Protein AF-A0A0P9HE91-F1 (afdb_monomer_lite)

pLDDT: mean 86.78, std 8.92, range [47.44, 95.0]

Secondary structure (DSSP, 8-state):
--TTTTHHHHHHHHHHHHT--TT-HHHHHHHHHHHGGGHHHH-HHHHHHHHHHHHHHHHHHHHHHHHHHHHHS-HHHHHHHHTHHHHHHHHHHHHHHT-

Foldseek 3Di:
DPCLLCVLVVLVVCCVVVVHDSVHPVVVVVQQVVQVVCCVPQHDVVSVVVNLVSNLCSLVVVLVVQLVVLVPDDPVCSVVSNVSNVVSVVSSVVSVVVD

Radius of gyration: 15.22 Å; chains: 1; bounding box: 35×28×40 Å

Sequence (99 aa):
SHPFFSLRTAFVSIENSLGLEEDAPEFAGVGEAYLAPWAREMGMDRLRAAFALALRLAPLCGAFSWAATVRSLPHALRADYNIQVPSLLQEFLSNADRI

Structure (mmCIF, N/CA/C/O backbone):
data_AF-A0A0P9HE91-F1
#
_entry.id   AF-A0A0P9HE91-F1
#
loop_
_atom_site.group_PDB
_atom_site.id
_atom_site.type_symbol
_atom_site.label_atom_id
_atom_site.label_alt_id
_atom_site.label_comp_id
_atom_site.label_asym_id
_atom_site.label_entity_id
_atom_site.label_seq_id
_atom_site.pdbx_PDB_ins_code
_atom_site.Cartn_x
_atom_site.Cartn_y
_atom_site.Cartn_z
_atom_site.occupancy
_atom_site.B_iso_or_equiv
_atom_site.auth_seq_id
_atom_site.auth_comp_id
_atom_site.auth_asym_id
_atom_site.auth_atom_id
_atom_site.pdbx_PDB_model_num
ATOM 1 N N . SER A 1 1 ? -11.403 -3.623 -7.373 1.00 47.44 1 SER A N 1
ATOM 2 C CA . SER A 1 1 ? -10.378 -3.876 -6.342 1.00 47.44 1 SER A CA 1
ATOM 3 C C . SER A 1 1 ? -10.796 -3.155 -5.077 1.00 47.44 1 SER A C 1
ATOM 5 O O . SER A 1 1 ? -11.170 -1.996 -5.194 1.00 47.44 1 SER A O 1
ATOM 7 N N . HIS A 1 2 ? -10.832 -3.812 -3.910 1.00 51.72 2 HIS A N 1
ATOM 8 C CA . HIS A 1 2 ? -11.153 -3.103 -2.662 1.00 51.72 2 HIS A CA 1
ATOM 9 C C . HIS A 1 2 ? -10.128 -1.969 -2.466 1.00 51.72 2 HIS A C 1
ATOM 11 O O . HIS A 1 2 ? -8.940 -2.213 -2.695 1.00 51.72 2 HIS A O 1
ATOM 17 N N . PRO A 1 3 ? -10.533 -0.750 -2.078 1.00 57.97 3 PRO A N 1
ATOM 18 C CA . PRO A 1 3 ? -9.656 0.426 -2.105 1.00 57.97 3 PRO A CA 1
ATOM 19 C C . PRO A 1 3 ? -8.491 0.393 -1.092 1.00 57.97 3 PRO A C 1
ATOM 21 O O . PRO A 1 3 ? -7.639 1.279 -1.112 1.00 57.97 3 PRO A O 1
ATOM 24 N N . PHE A 1 4 ? -8.390 -0.656 -0.265 1.00 62.88 4 PHE A N 1
ATOM 25 C CA . PHE A 1 4 ? -7.303 -0.821 0.705 1.00 62.88 4 PHE A CA 1
ATOM 26 C C . PHE A 1 4 ? -5.942 -1.083 0.049 1.00 62.88 4 PHE A C 1
ATOM 28 O O . PHE A 1 4 ? -4.930 -0.589 0.531 1.00 62.88 4 PHE A O 1
ATOM 35 N N . PHE A 1 5 ? -5.896 -1.815 -1.068 1.00 62.53 5 PHE A N 1
ATOM 36 C CA . PHE A 1 5 ? -4.616 -2.216 -1.669 1.00 62.53 5 PHE A CA 1
ATOM 37 C C . PHE A 1 5 ? -3.842 -1.036 -2.268 1.00 62.53 5 PHE A C 1
ATOM 39 O O . PHE A 1 5 ? -2.616 -1.022 -2.240 1.00 62.53 5 PHE A O 1
ATOM 46 N N . SER A 1 6 ? -4.550 -0.018 -2.765 1.00 70.06 6 SER A N 1
ATOM 47 C CA . SER A 1 6 ? -3.945 1.230 -3.244 1.00 70.06 6 SER A CA 1
ATOM 48 C C . SER A 1 6 ? -3.497 2.158 -2.115 1.00 70.06 6 SER A C 1
ATOM 50 O O . SER A 1 6 ? -2.728 3.083 -2.370 1.00 70.06 6 SER A O 1
ATOM 52 N N . LEU A 1 7 ? -3.948 1.937 -0.874 1.00 80.19 7 LEU A N 1
ATOM 53 C CA . LEU A 1 7 ? -3.588 2.819 0.235 1.00 80.19 7 LEU A CA 1
ATOM 54 C C . LEU A 1 7 ? -2.111 2.687 0.621 1.00 80.19 7 LEU A C 1
ATOM 56 O O . LEU A 1 7 ? -1.499 3.685 0.978 1.00 80.19 7 LEU A O 1
ATOM 60 N N . ARG A 1 8 ? -1.499 1.512 0.420 1.00 86.06 8 ARG A N 1
ATOM 61 C CA . ARG A 1 8 ? -0.041 1.344 0.548 1.00 86.06 8 ARG A CA 1
ATOM 62 C C . ARG A 1 8 ? 0.724 2.301 -0.370 1.00 86.06 8 ARG A C 1
ATOM 64 O O . ARG A 1 8 ? 1.715 2.887 0.038 1.00 86.06 8 ARG A O 1
ATOM 71 N N . THR A 1 9 ? 0.263 2.511 -1.605 1.00 83.44 9 THR A N 1
ATOM 72 C CA . THR A 1 9 ? 0.884 3.496 -2.509 1.00 83.44 9 THR A CA 1
ATOM 73 C C . THR A 1 9 ? 0.750 4.919 -1.974 1.00 83.44 9 THR A C 1
ATOM 75 O O . THR A 1 9 ? 1.692 5.696 -2.091 1.00 83.44 9 THR A O 1
ATOM 78 N N . ALA A 1 10 ? -0.390 5.260 -1.366 1.00 85.00 10 ALA A N 1
ATOM 79 C CA . ALA A 1 10 ? -0.564 6.559 -0.725 1.00 85.00 10 ALA A CA 1
ATOM 80 C C . ALA A 1 10 ? 0.383 6.729 0.475 1.00 85.00 10 ALA A C 1
ATOM 82 O O . ALA A 1 10 ? 1.000 7.781 0.593 1.00 85.00 10 ALA A O 1
ATOM 83 N N . PHE A 1 11 ? 0.554 5.698 1.309 1.00 87.44 11 PHE A N 1
ATOM 84 C CA . PHE A 1 11 ? 1.485 5.727 2.445 1.00 87.44 11 PHE A CA 1
ATOM 85 C C . PHE A 1 11 ? 2.926 5.912 1.982 1.00 87.44 11 PHE A C 1
ATOM 87 O O . PHE A 1 11 ? 3.537 6.904 2.356 1.00 87.44 11 PHE A O 1
ATOM 94 N N . VAL A 1 12 ? 3.395 5.111 1.023 1.00 86.44 12 VAL A N 1
ATOM 95 C CA . VAL A 1 12 ? 4.737 5.288 0.443 1.00 86.44 12 VAL A CA 1
ATOM 96 C C . VAL A 1 12 ? 4.914 6.663 -0.206 1.00 86.44 12 VAL A C 1
ATOM 98 O O . VAL A 1 12 ? 5.991 7.254 -0.150 1.00 86.44 12 VAL A O 1
ATOM 101 N N . SER A 1 13 ? 3.871 7.229 -0.817 1.00 87.06 13 SER A N 1
ATOM 102 C CA . SER A 1 13 ? 3.939 8.600 -1.334 1.00 87.06 13 SER A CA 1
ATOM 103 C C . SER A 1 13 ? 4.100 9.630 -0.213 1.00 87.06 13 SER A C 1
ATOM 105 O O . SER A 1 13 ? 4.830 10.602 -0.397 1.00 87.06 13 SER A O 1
ATOM 107 N N . ILE A 1 14 ? 3.415 9.447 0.916 1.00 87.12 14 ILE A N 1
ATOM 108 C CA . ILE A 1 14 ? 3.494 10.329 2.086 1.00 87.12 14 ILE A CA 1
ATOM 109 C C . ILE A 1 14 ? 4.867 10.194 2.757 1.00 87.12 14 ILE A C 1
ATOM 111 O O . ILE A 1 14 ? 5.499 11.221 2.994 1.00 87.12 14 ILE A O 1
ATOM 115 N N . GLU A 1 15 ? 5.358 8.967 2.971 1.00 90.19 15 GLU A N 1
ATOM 116 C CA . GLU A 1 15 ? 6.707 8.664 3.481 1.00 90.19 15 GLU A CA 1
ATOM 117 C C . GLU A 1 15 ? 7.765 9.430 2.691 1.00 90.19 15 GLU A C 1
ATOM 119 O O . GLU A 1 15 ? 8.505 10.239 3.246 1.00 90.19 15 GLU A O 1
ATOM 124 N N . ASN A 1 16 ? 7.766 9.261 1.366 1.00 88.44 16 ASN A N 1
ATOM 125 C CA . ASN A 1 16 ? 8.756 9.891 0.498 1.00 88.44 16 ASN A CA 1
ATOM 126 C C . ASN A 1 16 ? 8.607 11.416 0.427 1.00 88.44 16 ASN A C 1
ATOM 128 O O . ASN A 1 16 ? 9.606 12.126 0.352 1.00 88.44 16 ASN A O 1
ATOM 132 N N . SER A 1 17 ? 7.375 11.934 0.425 1.00 90.31 17 SER A N 1
ATOM 133 C CA . SER A 1 17 ? 7.137 13.380 0.292 1.00 90.31 17 SER A CA 1
ATOM 134 C C . SER A 1 17 ? 7.462 14.149 1.569 1.00 90.31 17 SER A C 1
ATOM 136 O O . SER A 1 17 ? 7.847 15.314 1.495 1.00 90.31 17 SER A O 1
ATOM 138 N N . LEU A 1 18 ? 7.270 13.520 2.730 1.00 89.50 18 LEU A N 1
ATOM 139 C CA . LEU A 1 18 ? 7.443 14.146 4.040 1.00 89.50 18 LEU A CA 1
ATOM 140 C C . LEU A 1 18 ? 8.708 13.677 4.773 1.00 89.50 18 LEU A C 1
ATOM 142 O O . LEU A 1 18 ? 9.021 14.226 5.825 1.00 89.50 18 LEU A O 1
ATOM 146 N N . GLY A 1 19 ? 9.443 12.704 4.224 1.00 89.88 19 GLY A N 1
ATOM 147 C CA . GLY A 1 19 ? 10.632 12.129 4.854 1.00 89.88 19 GLY A CA 1
ATOM 148 C C . GLY A 1 19 ? 10.309 11.356 6.134 1.00 89.88 19 GLY A C 1
ATOM 149 O O . GLY A 1 19 ? 11.052 11.464 7.106 1.00 89.88 19 GLY A O 1
ATOM 150 N N . LEU A 1 20 ? 9.178 10.643 6.155 1.00 88.31 20 LEU A N 1
ATOM 151 C CA . LEU A 1 20 ? 8.736 9.851 7.306 1.00 88.31 20 LEU A CA 1
ATOM 152 C C . LEU A 1 20 ? 9.221 8.401 7.197 1.00 88.31 20 LEU A C 1
ATOM 154 O O . LEU A 1 20 ? 9.344 7.862 6.100 1.00 88.31 20 LEU A O 1
ATOM 158 N N . GLU A 1 21 ? 9.446 7.777 8.351 1.00 87.25 21 GLU A N 1
ATOM 159 C CA . GLU A 1 21 ? 9.729 6.342 8.474 1.00 87.25 21 GLU A CA 1
ATOM 160 C C . GLU A 1 21 ? 8.472 5.495 8.188 1.00 87.25 21 GLU A C 1
ATOM 162 O O . GLU A 1 21 ? 7.356 5.952 8.427 1.00 87.25 21 GLU A O 1
ATOM 167 N N . GLU A 1 22 ? 8.648 4.244 7.747 1.00 73.56 22 GLU A N 1
ATOM 168 C CA . GLU A 1 22 ? 7.569 3.310 7.341 1.00 73.56 22 GLU A CA 1
ATOM 169 C C . GLU A 1 22 ? 6.492 3.090 8.431 1.00 73.56 22 GLU A C 1
ATOM 171 O O . GLU A 1 22 ? 5.313 2.917 8.130 1.00 73.56 22 GLU A O 1
ATOM 176 N N . ASP A 1 23 ? 6.875 3.181 9.709 1.00 77.00 23 ASP A N 1
ATOM 177 C CA . ASP A 1 23 ? 5.994 2.984 10.871 1.00 77.00 23 ASP A CA 1
ATOM 178 C C . ASP A 1 23 ? 5.756 4.281 11.671 1.00 77.00 23 ASP A C 1
ATOM 180 O O . ASP A 1 23 ? 5.487 4.252 12.878 1.00 77.00 23 ASP A O 1
ATOM 184 N N . ALA A 1 24 ? 5.883 5.445 11.027 1.00 85.44 24 ALA A N 1
ATOM 185 C CA . ALA 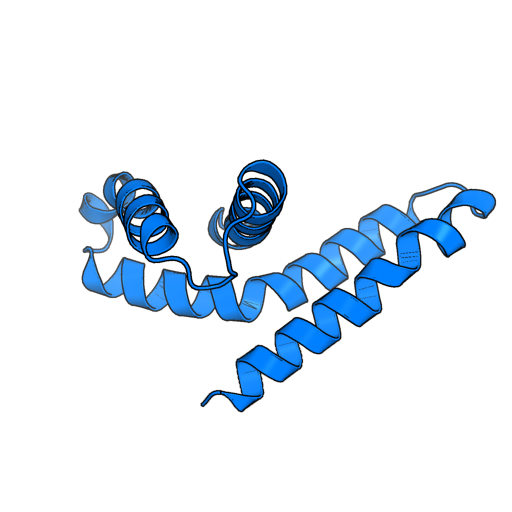A 1 24 ? 5.677 6.724 11.698 1.00 85.44 24 ALA A CA 1
ATOM 186 C C . ALA A 1 24 ? 4.258 6.812 12.319 1.00 85.44 24 ALA A C 1
ATOM 188 O O . ALA A 1 24 ? 3.267 6.428 11.683 1.00 85.44 24 ALA A O 1
ATOM 189 N N . PRO A 1 25 ? 4.115 7.313 13.563 1.00 85.06 25 PRO A N 1
ATOM 190 C CA . PRO A 1 25 ? 2.836 7.331 14.281 1.00 85.06 25 PRO A CA 1
ATOM 191 C C . PRO A 1 25 ? 1.736 8.121 13.552 1.00 85.06 25 PRO A C 1
ATOM 193 O O . PRO A 1 25 ? 0.546 7.864 13.751 1.00 85.06 25 PRO A O 1
ATOM 196 N N . GLU A 1 26 ? 2.111 9.048 12.673 1.00 85.19 26 GLU A N 1
ATOM 197 C CA . GLU A 1 26 ? 1.224 9.793 11.786 1.00 85.19 26 GLU A CA 1
ATOM 198 C C . GLU A 1 26 ? 0.369 8.864 10.905 1.00 85.19 26 GLU A C 1
ATOM 200 O O . GLU A 1 26 ? -0.811 9.151 10.673 1.00 85.19 26 GLU A O 1
ATOM 205 N N . PHE A 1 27 ? 0.907 7.717 10.470 1.00 83.69 27 PHE A N 1
ATOM 206 C CA . PHE A 1 27 ? 0.183 6.761 9.625 1.00 83.69 27 PHE A CA 1
ATOM 207 C C . PHE A 1 27 ? -0.982 6.085 10.343 1.00 83.69 27 PHE A C 1
ATOM 209 O O . PHE A 1 27 ? -1.994 5.786 9.704 1.00 83.69 27 PHE A O 1
ATOM 216 N N . ALA A 1 28 ? -0.905 5.915 11.667 1.00 84.19 28 ALA A N 1
ATOM 217 C CA . ALA A 1 28 ? -2.023 5.391 12.448 1.00 84.19 28 ALA A CA 1
ATOM 218 C C . ALA A 1 28 ? -3.248 6.318 12.348 1.00 84.19 28 ALA A C 1
ATOM 220 O O . ALA A 1 28 ? -4.372 5.855 12.150 1.00 84.19 28 ALA A O 1
ATOM 221 N N . GLY A 1 29 ? -3.023 7.636 12.401 1.00 87.12 29 GLY A N 1
ATOM 222 C CA . GLY A 1 29 ? -4.075 8.639 12.236 1.00 87.12 29 GLY A CA 1
ATOM 223 C C . GLY A 1 29 ? -4.670 8.649 10.827 1.00 87.12 29 GLY A C 1
ATOM 224 O O . GLY A 1 29 ? -5.891 8.711 10.676 1.00 87.12 29 GLY A O 1
ATOM 225 N N . VAL A 1 30 ? -3.829 8.533 9.794 1.00 87.12 30 VAL A N 1
ATOM 226 C CA . VAL A 1 30 ? -4.291 8.458 8.397 1.00 87.12 30 VAL A CA 1
ATOM 227 C C . VAL A 1 30 ? -5.109 7.188 8.158 1.00 87.12 30 VAL A C 1
ATOM 229 O O . VAL A 1 30 ? -6.161 7.255 7.525 1.00 87.12 30 VAL A O 1
ATOM 232 N N . GLY A 1 31 ? -4.669 6.045 8.691 1.00 88.19 31 GLY A N 1
ATOM 233 C CA . GLY A 1 31 ? -5.400 4.781 8.621 1.00 88.19 31 GLY A CA 1
ATOM 234 C C . GLY A 1 31 ? -6.776 4.868 9.283 1.00 88.19 31 GLY A C 1
ATOM 235 O O . GLY A 1 31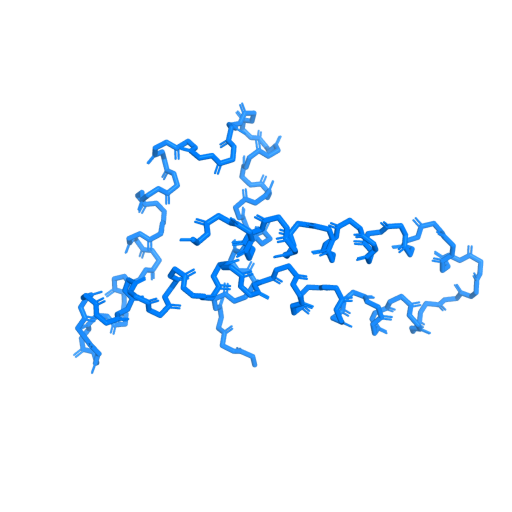 ? -7.778 4.538 8.654 1.00 88.19 31 GLY A O 1
ATOM 236 N N . GLU A 1 32 ? -6.860 5.381 10.513 1.00 89.88 32 GLU A N 1
ATOM 237 C CA . GLU A 1 32 ? -8.142 5.581 11.207 1.00 89.88 32 GLU A CA 1
ATOM 238 C C . GLU A 1 32 ? -9.078 6.531 10.453 1.00 89.88 32 GLU A C 1
ATOM 240 O O . GLU A 1 32 ? -10.254 6.218 10.252 1.00 89.88 32 GLU A O 1
ATOM 245 N N . ALA A 1 33 ? -8.559 7.674 9.993 1.00 89.88 33 ALA A N 1
ATOM 246 C CA . ALA A 1 33 ? -9.333 8.645 9.225 1.00 89.88 33 ALA A CA 1
ATOM 247 C C . ALA A 1 33 ? -9.841 8.048 7.909 1.00 89.88 33 ALA A C 1
ATOM 249 O O . ALA A 1 33 ? -10.977 8.306 7.509 1.00 89.88 33 ALA A O 1
ATOM 250 N N . TYR A 1 34 ? -9.015 7.219 7.264 1.00 87.81 34 TYR A N 1
ATOM 251 C CA . TYR A 1 34 ? -9.411 6.470 6.089 1.00 87.81 34 TYR A CA 1
ATOM 252 C C . TYR A 1 34 ? -10.550 5.511 6.435 1.00 87.81 34 TYR A C 1
ATOM 254 O O . TYR A 1 34 ? -11.555 5.556 5.748 1.00 87.81 34 TYR A O 1
ATOM 262 N N . LEU A 1 35 ? -10.457 4.707 7.503 1.00 90.12 35 LEU A N 1
ATOM 263 C CA . LEU A 1 35 ? -11.460 3.688 7.853 1.00 90.12 35 LEU A CA 1
ATOM 264 C C . LEU A 1 35 ? -12.812 4.239 8.336 1.00 90.12 35 LEU A C 1
ATOM 266 O O . LEU A 1 35 ? -13.844 3.594 8.127 1.00 90.12 35 LEU A O 1
ATOM 270 N N . ALA A 1 36 ? -12.822 5.414 8.965 1.00 92.00 36 ALA A N 1
ATOM 271 C CA . ALA A 1 36 ? -13.999 6.010 9.602 1.00 92.00 36 ALA A CA 1
ATOM 272 C C . ALA A 1 36 ? -15.299 6.020 8.764 1.00 92.00 36 ALA A C 1
ATOM 274 O O . ALA A 1 36 ? -16.351 5.699 9.326 1.00 92.00 36 ALA A O 1
ATOM 275 N N . PRO A 1 37 ? -15.291 6.314 7.448 1.00 90.44 37 PRO A N 1
ATOM 276 C CA . PRO A 1 37 ? -16.504 6.338 6.634 1.00 90.44 37 PRO A CA 1
ATOM 277 C C . PRO A 1 37 ? -17.210 4.983 6.517 1.00 90.44 37 PRO A C 1
ATOM 279 O O . PRO A 1 37 ? -18.424 4.969 6.353 1.00 90.44 37 PRO A O 1
ATOM 282 N N . TRP A 1 38 ? -16.483 3.865 6.628 1.00 89.00 38 TRP A N 1
ATOM 283 C CA . TRP A 1 38 ? -17.049 2.509 6.514 1.00 89.00 38 TRP A CA 1
ATOM 284 C C . TRP A 1 38 ? -17.429 1.894 7.866 1.00 89.00 38 TRP A C 1
ATOM 286 O O . TRP A 1 38 ? -17.921 0.763 7.944 1.00 89.00 38 TRP A O 1
ATOM 296 N N . ALA A 1 39 ? -17.147 2.599 8.967 1.00 90.31 39 ALA A N 1
ATOM 297 C CA . ALA A 1 39 ? -17.342 2.066 10.312 1.00 90.31 39 ALA A CA 1
ATOM 298 C C . ALA A 1 39 ? -18.822 1.815 10.630 1.00 90.31 39 ALA A C 1
ATOM 300 O O . ALA A 1 39 ? -19.129 0.963 11.465 1.00 90.31 39 ALA A O 1
ATOM 301 N N . ARG A 1 40 ? -19.735 2.513 9.941 1.00 88.06 40 ARG A N 1
ATOM 302 C CA . ARG A 1 40 ? -21.185 2.358 10.108 1.00 88.06 40 ARG A CA 1
ATOM 303 C C . ARG A 1 40 ? -21.683 0.986 9.658 1.00 88.06 40 ARG A C 1
ATOM 305 O O . ARG A 1 40 ? -22.641 0.484 10.235 1.00 88.06 40 ARG A O 1
ATOM 312 N N . GLU A 1 41 ? -21.056 0.392 8.649 1.00 87.44 41 GLU A N 1
ATOM 313 C CA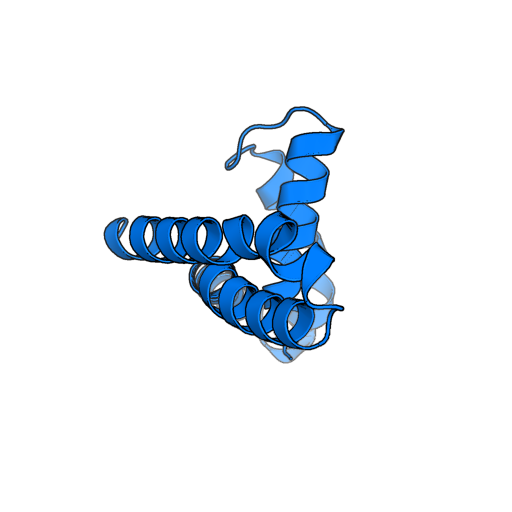 . GLU A 1 41 ? -21.506 -0.847 8.017 1.00 87.44 41 GLU A CA 1
ATOM 314 C C . GLU A 1 41 ? -20.892 -2.095 8.659 1.00 87.44 41 GLU A C 1
ATOM 316 O O . GLU A 1 41 ? -21.563 -3.120 8.771 1.00 87.44 41 GLU A O 1
ATOM 321 N N . MET A 1 42 ? -19.619 -2.032 9.064 1.00 84.94 42 MET A N 1
ATOM 322 C CA . MET A 1 42 ? -18.863 -3.223 9.484 1.00 84.94 42 MET A CA 1
ATOM 323 C C . MET A 1 42 ? -18.313 -3.148 10.916 1.00 84.94 42 MET A C 1
ATOM 325 O O . MET A 1 42 ? -17.877 -4.170 11.447 1.00 84.94 42 MET A O 1
ATOM 329 N N . GLY A 1 43 ? -18.380 -1.978 11.562 1.00 92.31 43 GLY A N 1
ATOM 330 C CA . GLY A 1 43 ? -17.772 -1.719 12.867 1.00 92.31 43 GLY A CA 1
ATOM 331 C C . GLY A 1 43 ? -16.253 -1.530 12.784 1.00 92.31 43 GLY A C 1
ATOM 332 O O . GLY A 1 43 ? -15.571 -2.148 11.964 1.00 92.31 43 GLY A O 1
ATOM 333 N N . MET A 1 44 ? -15.706 -0.672 13.649 1.00 92.69 44 MET A N 1
ATOM 334 C CA . MET A 1 44 ? -14.310 -0.237 13.533 1.00 92.69 44 MET A CA 1
ATOM 335 C C . MET A 1 44 ? -13.296 -1.371 13.744 1.00 92.69 44 MET A C 1
ATOM 337 O O . MET A 1 44 ? -12.327 -1.477 13.000 1.00 92.69 44 MET A O 1
ATOM 341 N N . ASP A 1 45 ? -13.531 -2.277 14.693 1.00 93.06 45 ASP A N 1
ATOM 342 C CA . ASP A 1 45 ? -12.566 -3.346 14.988 1.00 93.06 45 ASP A CA 1
ATOM 343 C C . ASP A 1 45 ? -12.413 -4.341 13.832 1.00 93.06 45 ASP A C 1
ATOM 345 O O . ASP A 1 45 ? -11.306 -4.781 13.517 1.00 93.06 45 ASP A O 1
ATOM 349 N N . ARG A 1 46 ? -13.514 -4.652 13.135 1.00 91.19 46 ARG A N 1
ATOM 350 C CA . ARG A 1 46 ? -13.466 -5.503 11.938 1.00 91.19 46 ARG A CA 1
ATOM 351 C C . ARG A 1 46 ? -12.754 -4.807 10.788 1.00 91.19 46 ARG A C 1
ATOM 353 O O . ARG A 1 46 ? -11.988 -5.455 10.078 1.00 91.19 46 ARG A O 1
ATOM 360 N N . LEU A 1 47 ? -12.973 -3.502 10.625 1.00 91.19 47 LEU A N 1
ATOM 361 C CA . LEU A 1 47 ? -12.264 -2.712 9.624 1.00 91.19 47 LEU A CA 1
ATOM 362 C C . LEU A 1 47 ? -10.768 -2.668 9.894 1.00 91.19 47 LEU A C 1
ATOM 364 O O . LEU A 1 47 ? -10.005 -2.903 8.969 1.00 91.19 47 LEU A O 1
ATOM 368 N N . ARG A 1 48 ? -10.343 -2.446 11.141 1.00 91.25 48 ARG A N 1
ATOM 369 C CA . ARG A 1 48 ? -8.924 -2.479 11.527 1.00 91.25 48 ARG A CA 1
ATOM 370 C C . ARG A 1 48 ? -8.283 -3.823 11.207 1.00 91.25 48 ARG A C 1
ATOM 372 O O . ARG A 1 48 ? -7.211 -3.860 10.611 1.00 91.25 48 ARG A O 1
ATOM 379 N N . ALA A 1 49 ? -8.956 -4.925 11.540 1.00 90.44 49 ALA A N 1
ATOM 380 C CA . ALA A 1 49 ? -8.461 -6.266 11.236 1.00 90.44 49 ALA A CA 1
ATOM 381 C C . ALA A 1 49 ? -8.334 -6.506 9.720 1.00 90.44 49 ALA A C 1
ATOM 383 O O . ALA A 1 49 ? -7.304 -6.989 9.245 1.00 90.44 49 ALA A O 1
ATOM 384 N N . ALA A 1 50 ? -9.355 -6.126 8.946 1.00 89.56 50 ALA A N 1
ATOM 385 C CA . ALA A 1 50 ? -9.326 -6.227 7.488 1.00 89.56 50 ALA A CA 1
ATOM 386 C C . ALA A 1 50 ? -8.255 -5.316 6.868 1.00 89.56 50 ALA A C 1
ATOM 388 O O . ALA A 1 50 ? -7.582 -5.709 5.917 1.00 89.56 50 ALA A O 1
ATOM 389 N N . PHE A 1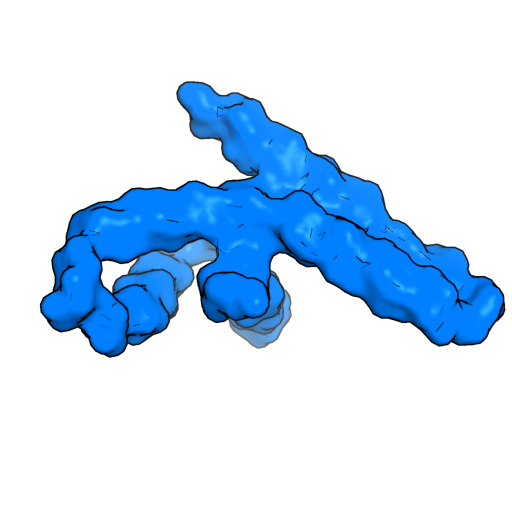 51 ? -8.074 -4.120 7.423 1.00 88.12 51 PHE A N 1
ATOM 390 C CA . PHE A 1 51 ? -7.095 -3.139 6.983 1.00 88.12 51 PHE A CA 1
ATOM 391 C C . PHE A 1 51 ? -5.664 -3.620 7.214 1.00 88.12 51 PHE A C 1
ATOM 393 O O . PHE A 1 51 ? -4.862 -3.599 6.283 1.00 88.12 51 PHE A O 1
ATOM 400 N N . ALA A 1 52 ? -5.367 -4.152 8.401 1.00 88.00 52 ALA A N 1
ATOM 401 C CA . ALA A 1 52 ? -4.072 -4.752 8.705 1.00 88.00 52 ALA A CA 1
ATOM 402 C C . ALA A 1 52 ? -3.737 -5.906 7.742 1.00 88.00 52 ALA A C 1
ATOM 404 O O . ALA A 1 52 ? -2.620 -5.993 7.229 1.00 88.00 52 ALA A O 1
ATOM 405 N N . LEU A 1 53 ? -4.713 -6.768 7.431 1.00 89.56 53 LEU A N 1
ATOM 406 C CA . LEU A 1 53 ? -4.531 -7.828 6.435 1.00 89.56 53 LEU A CA 1
ATOM 407 C C . LEU A 1 53 ? -4.298 -7.260 5.028 1.00 89.56 53 LEU A C 1
ATOM 409 O O . LEU A 1 53 ? -3.444 -7.752 4.290 1.00 89.56 53 LEU A O 1
ATOM 413 N N . ALA A 1 54 ? -5.048 -6.226 4.649 1.00 89.12 54 ALA A N 1
ATOM 414 C CA . ALA A 1 54 ? -4.927 -5.610 3.339 1.00 89.12 54 ALA A CA 1
ATOM 415 C C . ALA A 1 54 ? -3.563 -4.941 3.136 1.00 89.12 54 ALA A C 1
ATOM 417 O O . ALA A 1 54 ? -2.983 -5.117 2.069 1.00 89.12 54 ALA A O 1
ATOM 418 N N . LEU A 1 55 ? -3.024 -4.244 4.145 1.00 87.06 55 LEU A N 1
ATOM 419 C CA . LEU A 1 55 ? -1.678 -3.663 4.086 1.00 87.06 55 LEU A CA 1
ATOM 420 C C . LEU A 1 55 ? -0.606 -4.738 3.884 1.00 87.06 55 LEU A C 1
ATOM 422 O O . LEU A 1 55 ? 0.268 -4.575 3.039 1.00 87.06 55 LEU A O 1
ATOM 426 N N . ARG A 1 56 ? -0.726 -5.885 4.561 1.00 88.88 56 ARG A N 1
ATOM 427 C CA . ARG A 1 56 ? 0.201 -7.016 4.387 1.00 88.88 56 ARG A CA 1
ATOM 428 C C . ARG A 1 56 ? 0.164 -7.605 2.978 1.00 88.88 56 ARG A C 1
ATOM 430 O O . ARG A 1 56 ? 1.197 -7.997 2.450 1.00 88.88 56 ARG A O 1
ATOM 437 N N . LEU A 1 57 ? -1.019 -7.679 2.371 1.00 90.69 57 LEU A N 1
ATOM 438 C CA . LEU A 1 57 ? -1.220 -8.226 1.025 1.00 90.69 57 LEU A CA 1
ATOM 439 C C . LEU A 1 57 ? -1.005 -7.191 -0.094 1.00 90.69 57 LEU A C 1
ATOM 441 O O . LEU A 1 57 ? -0.871 -7.567 -1.260 1.00 90.69 57 LEU A O 1
ATOM 445 N N . ALA A 1 58 ? -0.972 -5.898 0.232 1.00 91.06 58 ALA A N 1
ATOM 446 C CA . ALA A 1 58 ? -0.859 -4.818 -0.742 1.00 91.06 58 ALA A CA 1
ATOM 447 C C . ALA A 1 58 ? 0.378 -4.918 -1.648 1.00 91.06 58 ALA A C 1
ATOM 449 O O . ALA A 1 58 ? 0.201 -4.720 -2.853 1.00 91.06 58 ALA A O 1
ATOM 450 N N . PRO A 1 59 ? 1.582 -5.285 -1.167 1.00 92.12 59 PRO A N 1
ATOM 451 C CA . PRO A 1 59 ? 2.750 -5.397 -2.037 1.00 92.12 59 PRO A CA 1
ATOM 452 C C . PRO A 1 59 ? 2.589 -6.526 -3.062 1.00 92.12 59 PRO A C 1
ATOM 454 O O . PRO A 1 59 ? 2.878 -6.331 -4.239 1.00 92.12 59 PRO A O 1
ATOM 457 N N . LEU A 1 60 ? 1.994 -7.662 -2.676 1.00 92.62 60 LEU A N 1
ATOM 458 C CA . LEU A 1 60 ? 1.686 -8.763 -3.597 1.00 92.62 60 LEU A CA 1
ATOM 459 C C . LEU A 1 60 ? 0.707 -8.325 -4.699 1.00 92.62 60 LEU A C 1
ATOM 461 O O . LEU A 1 60 ? 0.949 -8.550 -5.887 1.00 92.62 60 LEU A O 1
ATOM 465 N N . CYS A 1 61 ? -0.395 -7.667 -4.324 1.00 91.00 61 CYS A N 1
ATOM 466 C CA . CYS A 1 61 ? -1.350 -7.125 -5.293 1.00 91.00 61 CYS A CA 1
ATOM 467 C C . CYS A 1 61 ? -0.714 -6.047 -6.187 1.00 91.00 61 CYS A C 1
ATOM 469 O O . CYS A 1 61 ? -0.993 -5.994 -7.390 1.00 91.00 61 CYS A O 1
ATOM 471 N N . GLY A 1 62 ? 0.153 -5.214 -5.609 1.00 89.88 62 GLY A N 1
ATOM 472 C CA . GLY A 1 62 ? 0.939 -4.202 -6.303 1.00 89.88 62 GLY A CA 1
ATOM 473 C C . GLY A 1 62 ? 1.875 -4.816 -7.338 1.00 89.88 62 GLY A C 1
ATOM 474 O O . GLY A 1 62 ? 1.883 -4.362 -8.478 1.00 89.88 62 GLY A O 1
ATOM 475 N N . ALA A 1 63 ? 2.582 -5.894 -6.992 1.00 92.75 63 ALA A N 1
ATOM 476 C CA . ALA A 1 63 ? 3.499 -6.592 -7.886 1.00 92.75 63 ALA A CA 1
ATOM 477 C C . ALA A 1 63 ? 2.780 -7.110 -9.139 1.00 92.75 63 ALA A C 1
ATOM 479 O O . ALA A 1 63 ? 3.223 -6.852 -10.258 1.00 92.75 63 ALA A O 1
ATOM 480 N N . PHE A 1 64 ? 1.632 -7.778 -8.975 1.00 91.94 64 PHE A N 1
ATOM 481 C CA . PHE A 1 64 ? 0.849 -8.267 -10.115 1.00 91.94 64 PHE A CA 1
ATOM 482 C C . PHE A 1 64 ? 0.247 -7.138 -10.952 1.00 91.94 64 PHE A C 1
ATOM 484 O O . PHE A 1 64 ? 0.286 -7.201 -12.183 1.00 91.94 64 PHE A O 1
ATOM 491 N N . SER A 1 65 ? -0.281 -6.096 -10.303 1.00 89.69 65 SER A N 1
ATOM 492 C CA . SER A 1 65 ? -0.842 -4.933 -10.999 1.00 89.69 65 SER A CA 1
ATOM 493 C C . SER A 1 65 ? 0.235 -4.209 -11.807 1.00 89.69 65 SER A C 1
ATOM 495 O O . SER A 1 65 ? 0.034 -3.898 -12.978 1.00 89.69 65 SER A O 1
ATOM 497 N N . TRP A 1 66 ? 1.413 -4.009 -11.215 1.00 91.12 66 TRP A N 1
ATOM 498 C CA . TRP A 1 66 ? 2.551 -3.383 -11.873 1.00 91.12 66 TRP A CA 1
ATOM 499 C C . TRP A 1 66 ? 3.094 -4.241 -13.015 1.00 91.12 66 TRP A C 1
ATOM 501 O O . TRP A 1 66 ? 3.298 -3.731 -14.113 1.00 91.12 66 TRP A O 1
ATOM 511 N N . ALA A 1 67 ? 3.244 -5.553 -12.816 1.00 92.62 67 ALA A N 1
ATOM 512 C CA . ALA A 1 67 ? 3.660 -6.473 -13.872 1.00 92.62 67 ALA A CA 1
ATOM 513 C C . ALA A 1 67 ? 2.697 -6.439 -15.073 1.00 92.62 67 ALA A C 1
ATOM 515 O O . ALA A 1 67 ? 3.138 -6.441 -16.224 1.00 92.62 67 ALA A O 1
ATOM 516 N N . ALA A 1 68 ? 1.385 -6.369 -14.826 1.00 92.19 68 ALA A N 1
ATOM 517 C CA . ALA A 1 68 ? 0.386 -6.213 -15.880 1.00 92.19 68 ALA A CA 1
ATOM 518 C C . ALA A 1 68 ? 0.550 -4.879 -16.633 1.00 92.19 68 ALA A C 1
ATOM 520 O O . ALA A 1 68 ? 0.567 -4.878 -17.866 1.00 92.19 68 ALA A O 1
ATOM 521 N N . THR A 1 69 ? 0.755 -3.771 -15.914 1.00 91.25 69 THR A N 1
ATOM 522 C CA . THR A 1 69 ? 1.035 -2.453 -16.506 1.00 91.25 69 THR A CA 1
ATOM 523 C C . THR A 1 69 ? 2.305 -2.478 -17.352 1.00 91.25 69 THR A C 1
ATOM 525 O O . THR A 1 69 ? 2.265 -2.107 -18.523 1.00 91.25 69 THR A O 1
ATOM 528 N N . VAL A 1 70 ? 3.420 -2.987 -16.823 1.00 93.00 70 VAL A N 1
ATOM 529 C CA . VAL A 1 70 ? 4.709 -3.040 -17.532 1.00 93.00 70 VAL A CA 1
ATOM 530 C C . VAL A 1 70 ? 4.620 -3.900 -18.793 1.00 93.00 70 VAL A C 1
ATOM 532 O O . VAL A 1 70 ? 5.150 -3.521 -19.836 1.00 93.00 70 VAL A O 1
ATOM 535 N N . ARG A 1 71 ? 3.887 -5.021 -18.761 1.00 92.69 71 ARG A N 1
ATOM 536 C CA . ARG A 1 71 ? 3.655 -5.855 -19.954 1.00 92.69 71 ARG A CA 1
ATOM 537 C C . ARG A 1 71 ? 2.962 -5.100 -21.090 1.00 92.69 71 ARG A C 1
ATOM 539 O O . ARG A 1 71 ? 3.186 -5.444 -22.250 1.00 92.69 71 ARG A O 1
ATOM 546 N N . SER A 1 72 ? 2.152 -4.092 -20.773 1.00 93.69 72 SER A N 1
ATOM 547 C CA . SER A 1 72 ? 1.467 -3.249 -21.760 1.00 93.69 72 SER A CA 1
ATOM 548 C C . SER A 1 72 ? 2.368 -2.170 -22.382 1.00 93.69 72 SER A C 1
ATOM 550 O O . SER A 1 72 ? 2.049 -1.655 -23.451 1.00 93.69 72 SER A O 1
ATOM 552 N N . LEU A 1 73 ? 3.517 -1.863 -21.766 1.00 93.75 73 LEU A N 1
ATOM 553 C CA . LEU A 1 73 ? 4.442 -0.834 -22.246 1.00 93.75 73 LEU A CA 1
ATOM 554 C C . LEU A 1 73 ? 5.237 -1.287 -23.487 1.00 93.75 73 LEU A C 1
ATOM 556 O O . LEU A 1 73 ? 5.440 -2.496 -23.693 1.00 93.75 73 LEU A O 1
ATOM 560 N N . PRO A 1 74 ? 5.759 -0.331 -24.287 1.00 94.94 74 PRO A N 1
ATOM 561 C CA . PRO A 1 74 ? 6.751 -0.605 -25.324 1.00 94.94 74 PRO A CA 1
ATOM 562 C C . PRO A 1 74 ? 7.955 -1.375 -24.774 1.00 94.94 74 PRO A C 1
ATOM 564 O O . PRO A 1 74 ? 8.420 -1.093 -23.671 1.00 94.94 74 PRO A O 1
ATOM 567 N N . HIS A 1 75 ? 8.498 -2.314 -25.558 1.00 88.75 75 HIS A N 1
ATOM 568 C CA . HIS A 1 75 ? 9.583 -3.209 -25.126 1.00 88.75 75 HIS A CA 1
ATOM 569 C C . HIS A 1 75 ? 10.782 -2.462 -24.520 1.00 88.75 75 HIS A C 1
ATOM 571 O O . HIS A 1 75 ? 11.303 -2.888 -23.494 1.00 88.75 75 HIS A O 1
ATOM 577 N N . ALA A 1 76 ? 11.167 -1.329 -25.118 1.00 90.88 76 ALA A N 1
ATOM 578 C CA . ALA A 1 76 ? 12.285 -0.506 -24.662 1.00 90.88 76 ALA A CA 1
ATOM 579 C C . ALA A 1 76 ? 12.130 0.006 -23.219 1.00 90.88 76 ALA A C 1
ATOM 581 O O . ALA A 1 76 ? 13.127 0.132 -22.527 1.00 90.88 76 ALA A O 1
ATOM 582 N N . LEU A 1 77 ? 10.898 0.245 -22.754 1.00 90.81 77 LEU A N 1
ATOM 583 C CA . LEU A 1 77 ? 10.626 0.758 -21.406 1.00 90.81 77 LEU A CA 1
ATOM 584 C C . LEU A 1 77 ? 10.427 -0.357 -20.376 1.00 90.81 77 LEU A C 1
ATOM 586 O O . LEU A 1 77 ? 10.430 -0.103 -19.176 1.00 90.81 77 LEU A O 1
ATOM 590 N N . ARG A 1 78 ? 10.217 -1.606 -20.810 1.00 91.38 78 ARG A N 1
ATOM 591 C CA . ARG A 1 78 ? 9.870 -2.686 -19.876 1.00 91.38 78 ARG A CA 1
ATOM 592 C C . ARG A 1 78 ? 10.983 -2.945 -18.877 1.00 91.38 78 ARG A C 1
ATOM 594 O O . ARG A 1 78 ? 10.682 -3.106 -17.703 1.00 91.38 78 ARG A O 1
ATOM 601 N N . ALA A 1 79 ? 12.233 -2.984 -19.339 1.00 85.94 79 ALA A N 1
ATOM 602 C CA . ALA A 1 79 ? 13.385 -3.265 -18.488 1.00 85.94 79 ALA A CA 1
ATOM 603 C C . ALA A 1 79 ? 13.498 -2.255 -17.334 1.00 85.94 79 ALA A C 1
ATOM 605 O O . ALA A 1 79 ? 13.651 -2.670 -16.187 1.00 85.94 79 ALA A O 1
ATOM 606 N N . ASP A 1 80 ? 13.308 -0.968 -17.629 1.00 86.50 80 ASP A N 1
ATOM 607 C CA . ASP A 1 80 ? 13.455 0.127 -16.664 1.00 86.50 80 ASP A CA 1
ATOM 608 C C . ASP A 1 80 ? 12.418 0.056 -15.537 1.00 86.50 80 ASP A C 1
ATOM 610 O O . ASP A 1 80 ? 12.726 0.303 -14.372 1.00 86.50 80 ASP A O 1
ATOM 614 N N . TYR A 1 81 ? 11.182 -0.333 -15.862 1.00 87.50 81 TYR A N 1
ATOM 615 C CA . TYR A 1 81 ? 10.091 -0.377 -14.887 1.00 87.50 81 TYR A CA 1
ATOM 616 C C . TYR A 1 81 ? 9.902 -1.746 -14.222 1.00 87.50 81 TYR A C 1
ATOM 618 O O . TYR A 1 81 ? 9.218 -1.830 -13.201 1.00 87.50 81 TYR A O 1
ATOM 626 N N . ASN A 1 82 ? 10.497 -2.826 -14.742 1.00 88.31 82 ASN A N 1
ATOM 627 C CA . ASN A 1 82 ? 10.279 -4.171 -14.194 1.00 88.31 82 ASN A CA 1
ATOM 628 C C . ASN A 1 82 ? 10.930 -4.377 -12.815 1.00 88.31 82 ASN A C 1
ATOM 630 O O . ASN A 1 82 ? 10.516 -5.265 -12.074 1.00 88.31 82 ASN A O 1
ATOM 634 N N . ILE A 1 83 ? 11.911 -3.543 -12.447 1.00 86.69 83 ILE A N 1
ATOM 635 C CA . ILE A 1 83 ? 12.643 -3.635 -11.171 1.00 86.69 83 ILE A CA 1
ATOM 636 C C . ILE A 1 83 ? 11.739 -3.500 -9.935 1.00 86.69 83 ILE A C 1
ATOM 638 O O . ILE A 1 83 ? 12.070 -4.002 -8.863 1.00 86.69 83 ILE A O 1
ATOM 642 N N . GLN A 1 84 ? 10.564 -2.883 -10.086 1.00 88.19 84 GLN A N 1
ATOM 643 C CA . GLN A 1 84 ? 9.610 -2.740 -8.988 1.00 88.19 84 GLN A CA 1
ATOM 644 C C . GLN A 1 84 ? 8.888 -4.043 -8.636 1.00 88.19 84 GLN A C 1
ATOM 646 O O . GLN A 1 84 ? 8.471 -4.213 -7.493 1.00 88.19 84 GLN A O 1
ATOM 651 N N . VAL A 1 85 ? 8.759 -4.990 -9.575 1.00 91.62 85 VAL A N 1
ATOM 652 C CA . VAL A 1 85 ? 8.058 -6.257 -9.306 1.00 91.62 85 VAL A CA 1
ATOM 653 C C . VAL A 1 85 ? 8.804 -7.092 -8.254 1.00 91.62 85 VAL A C 1
ATOM 655 O O . VAL A 1 85 ? 8.170 -7.463 -7.267 1.00 91.62 85 VAL A O 1
ATOM 658 N N . PRO A 1 86 ? 10.125 -7.355 -8.377 1.00 94.25 86 PRO A N 1
ATOM 659 C CA . PRO A 1 86 ? 10.875 -8.043 -7.325 1.00 94.25 86 PRO A CA 1
ATOM 660 C C . PR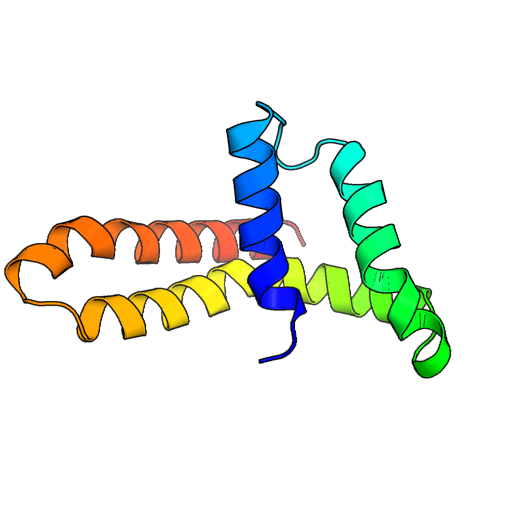O A 1 86 ? 10.841 -7.324 -5.973 1.00 94.25 86 PRO A C 1
ATOM 662 O O . PRO A 1 86 ? 10.696 -7.987 -4.952 1.00 94.25 86 PRO A O 1
ATOM 665 N N . SER A 1 87 ? 10.932 -5.988 -5.963 1.00 92.00 87 SER A N 1
ATOM 666 C CA . SER A 1 87 ? 10.912 -5.189 -4.728 1.00 92.00 87 SER A CA 1
ATOM 667 C C . SER A 1 87 ? 9.619 -5.406 -3.933 1.00 92.00 87 SER A C 1
ATOM 669 O O . SER A 1 87 ? 9.650 -5.784 -2.764 1.00 92.00 87 SER A O 1
ATOM 671 N N . LEU A 1 88 ? 8.470 -5.288 -4.606 1.00 92.81 88 LEU A N 1
ATOM 672 C CA . LEU A 1 88 ? 7.154 -5.489 -3.995 1.00 92.81 88 LEU A CA 1
ATOM 673 C C . LEU A 1 88 ? 6.934 -6.933 -3.515 1.00 92.81 88 LEU A C 1
ATOM 675 O O . LEU A 1 88 ? 6.282 -7.159 -2.498 1.00 92.81 88 LEU A O 1
ATOM 679 N N . LEU A 1 89 ? 7.477 -7.926 -4.227 1.00 95.00 89 LEU A N 1
ATOM 680 C CA . LEU A 1 89 ? 7.419 -9.320 -3.778 1.00 95.00 89 LEU A CA 1
ATOM 681 C C . LEU A 1 89 ? 8.291 -9.558 -2.542 1.00 95.00 89 LEU A C 1
ATOM 683 O O . LEU A 1 89 ? 7.866 -10.275 -1.639 1.00 95.00 89 LEU A O 1
ATOM 687 N N . GLN A 1 90 ? 9.475 -8.946 -2.476 1.00 94.31 90 GLN A N 1
ATOM 688 C CA . GLN A 1 90 ? 10.344 -9.045 -1.307 1.00 94.31 90 GLN A CA 1
ATOM 689 C C . GLN A 1 90 ? 9.694 -8.411 -0.074 1.00 94.31 90 GLN A C 1
ATOM 691 O O . GLN A 1 90 ? 9.716 -9.009 0.995 1.00 94.31 90 GLN A O 1
ATOM 696 N N . GLU A 1 91 ? 9.066 -7.245 -0.223 1.00 91.50 91 GLU A N 1
ATOM 697 C CA . GLU A 1 91 ? 8.303 -6.596 0.848 1.00 91.50 91 GLU A CA 1
ATOM 698 C C . GLU A 1 91 ? 7.136 -7.465 1.331 1.00 91.50 91 GLU A C 1
ATOM 700 O O . GLU A 1 91 ? 6.940 -7.627 2.534 1.00 91.50 91 GLU A O 1
ATOM 705 N N . PHE A 1 92 ? 6.394 -8.093 0.411 1.00 93.00 92 PHE A N 1
ATOM 706 C CA . PHE A 1 92 ? 5.340 -9.040 0.780 1.00 93.00 92 PHE A CA 1
ATOM 707 C C . PHE A 1 92 ? 5.875 -10.202 1.630 1.00 93.00 92 PHE A C 1
ATOM 709 O O . PHE A 1 92 ? 5.270 -10.536 2.650 1.00 93.00 92 PHE A O 1
ATOM 716 N N . LEU A 1 93 ? 6.998 -10.806 1.230 1.00 94.12 93 LEU A N 1
ATOM 717 C CA . LEU A 1 93 ? 7.620 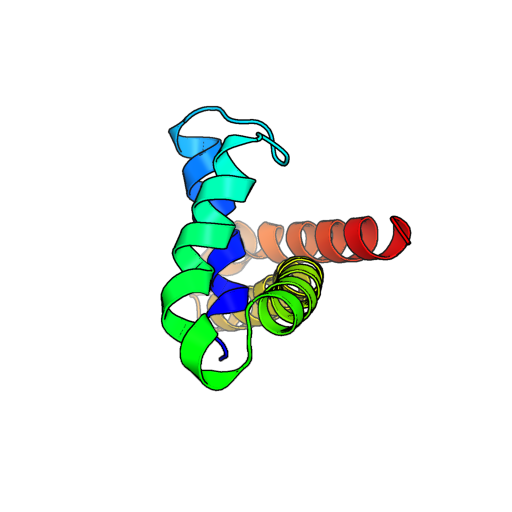-11.903 1.977 1.00 94.12 93 LEU A CA 1
ATOM 718 C C . LEU A 1 93 ? 8.095 -11.435 3.359 1.00 94.12 93 LEU A C 1
ATOM 720 O O . LEU A 1 93 ? 7.765 -12.067 4.358 1.00 94.12 93 LEU A O 1
ATOM 724 N N . SER A 1 94 ? 8.749 -10.274 3.438 1.00 91.38 94 SER A N 1
ATOM 725 C CA . SER A 1 94 ? 9.159 -9.669 4.711 1.00 91.38 94 SER A CA 1
ATOM 726 C C . SER A 1 94 ? 7.971 -9.417 5.648 1.00 91.38 94 SER A C 1
ATOM 728 O O . SER A 1 94 ? 8.074 -9.635 6.852 1.00 91.38 94 SER A O 1
ATOM 730 N N . ASN A 1 95 ? 6.820 -9.000 5.113 1.00 88.31 95 ASN A N 1
ATOM 731 C CA . ASN A 1 95 ? 5.594 -8.808 5.893 1.00 88.31 95 ASN A CA 1
ATOM 732 C C . ASN A 1 95 ? 4.969 -10.129 6.365 1.00 88.31 95 ASN A C 1
ATOM 734 O O . ASN A 1 95 ? 4.270 -10.149 7.380 1.00 88.31 95 ASN A O 1
ATOM 738 N N . ALA A 1 96 ? 5.178 -11.222 5.629 1.00 84.12 96 ALA A N 1
ATOM 739 C CA . ALA A 1 96 ? 4.702 -12.549 6.001 1.00 84.12 96 ALA A CA 1
ATOM 740 C C . ALA A 1 96 ? 5.547 -13.184 7.118 1.00 84.12 96 ALA A C 1
ATOM 742 O O . ALA A 1 96 ? 4.991 -13.907 7.939 1.00 84.12 96 ALA A O 1
ATOM 743 N N . ASP A 1 97 ? 6.843 -12.873 7.189 1.00 79.38 97 ASP A N 1
ATOM 744 C CA . ASP A 1 97 ? 7.762 -13.418 8.200 1.00 79.38 97 ASP A CA 1
ATOM 745 C C . ASP A 1 97 ? 7.626 -12.751 9.584 1.00 79.38 97 ASP A C 1
ATOM 747 O O . ASP A 1 97 ? 8.123 -13.272 10.579 1.00 79.38 97 ASP A O 1
ATOM 751 N N . ARG A 1 98 ? 6.938 -11.605 9.682 1.00 71.81 98 ARG A N 1
ATOM 752 C CA . ARG A 1 98 ? 6.691 -10.867 10.941 1.00 71.81 98 ARG A CA 1
ATOM 753 C C . ARG A 1 98 ? 5.540 -11.457 11.800 1.00 71.81 98 ARG A C 1
ATOM 755 O O . ARG A 1 98 ? 5.014 -10.746 12.656 1.00 71.81 98 ARG A O 1
ATOM 762 N N . ILE A 1 99 ? 5.112 -12.704 11.555 1.00 57.75 99 ILE A N 1
ATOM 763 C CA . ILE A 1 99 ? 4.004 -13.423 12.241 1.00 57.75 99 ILE A CA 1
ATOM 764 C C . ILE A 1 99 ? 4.567 -14.414 13.260 1.00 57.75 99 ILE A C 1
ATOM 766 O O . ILE A 1 99 ? 3.994 -14.482 14.370 1.00 57.75 99 ILE A O 1
#

Organism: NCBI:txid186479